Protein AF-A0A2V7FLB5-F1 (afdb_monomer_lite)

pLDDT: mean 84.11, std 17.85, range [34.16, 97.75]

Secondary structure (DSSP, 8-state):
-PPPPSEEEEEETTEEEEEEGGG----SSPP-SBEEE--SSSPPPEEE-TTT--EEEPPSS--SEEE-TTT--EEEB--SPPPPP------

Radius of gyration: 15.92 Å; chains: 1; bounding box: 33×38×48 Å

Sequence (91 aa):
MGRTPKEVQLAVRGRTVTVARTLVELRDTPPSEWAVVHPTGGRESYMVCPGCRHRAQLPDRHVDTTRCPRCNAAFAIAWGGVPAPLSLAAQ

Foldseek 3Di:
DDDDDQWDWDQDPNDTDIDGPLVDDDDPDQDQAWEWDDDPDPDAIWTAHSPPRDIGHDDPDDDQKDADPPPRDIHGHPPVDDPRPPPPPDD

Structure (mmCIF, N/CA/C/O backbone):
data_AF-A0A2V7FLB5-F1
#
_entry.id   AF-A0A2V7FLB5-F1
#
loop_
_atom_site.group_PDB
_atom_site.id
_atom_site.type_symbol
_atom_site.label_atom_id
_atom_site.label_alt_id
_atom_site.label_comp_id
_atom_site.label_asym_id
_atom_site.label_entity_id
_atom_site.label_seq_id
_atom_site.pdbx_PDB_ins_code
_atom_site.Cartn_x
_atom_site.Cartn_y
_atom_site.Cartn_z
_atom_site.occupancy
_atom_site.B_iso_or_equiv
_atom_site.auth_seq_id
_atom_site.auth_comp_id
_atom_site.auth_asym_id
_atom_site.auth_atom_id
_atom_site.pdbx_PDB_model_num
ATOM 1 N N . MET A 1 1 ? -4.976 20.947 27.574 1.00 42.22 1 MET A N 1
ATOM 2 C CA . MET A 1 1 ? -4.283 19.700 27.173 1.00 42.22 1 MET A CA 1
ATOM 3 C C . MET A 1 1 ? -5.270 18.826 26.402 1.00 42.22 1 MET A C 1
ATOM 5 O O . MET A 1 1 ? -6.180 18.282 27.013 1.00 42.22 1 MET A O 1
ATOM 9 N N . GLY A 1 2 ? -5.181 18.780 25.068 1.00 56.12 2 GLY A N 1
ATOM 10 C CA . GLY A 1 2 ? -6.120 18.023 24.225 1.00 56.12 2 GLY A CA 1
ATOM 11 C C . GLY A 1 2 ? -5.809 16.525 24.237 1.00 56.12 2 GLY A C 1
ATOM 12 O O . GLY A 1 2 ? -4.653 16.141 24.083 1.00 56.12 2 GLY A O 1
ATOM 13 N N . ARG A 1 3 ? -6.819 15.672 24.443 1.00 68.50 3 ARG A N 1
ATOM 14 C CA . ARG A 1 3 ? -6.658 14.211 24.354 1.00 68.50 3 ARG A CA 1
ATOM 15 C C . ARG A 1 3 ? -6.472 13.825 22.887 1.00 68.50 3 ARG A C 1
ATOM 17 O O . ARG A 1 3 ? -7.336 14.127 22.068 1.00 68.50 3 ARG A O 1
ATOM 24 N N . THR A 1 4 ? -5.380 13.143 22.557 1.00 73.31 4 THR A N 1
ATOM 25 C CA . THR A 1 4 ? -5.248 12.492 21.251 1.00 73.31 4 THR A CA 1
ATOM 26 C C . THR A 1 4 ? -6.287 11.365 21.139 1.00 73.31 4 THR A C 1
ATOM 28 O O . THR A 1 4 ? -6.463 10.601 22.096 1.00 73.31 4 THR A O 1
ATOM 31 N N . PRO A 1 5 ? -7.020 11.252 20.014 1.00 81.56 5 PRO A N 1
ATOM 32 C CA . PRO A 1 5 ? -7.981 10.170 19.816 1.00 81.56 5 PRO A CA 1
ATOM 33 C C . PRO A 1 5 ? -7.300 8.798 19.889 1.00 81.56 5 PRO A C 1
ATOM 35 O O . PRO A 1 5 ? -6.229 8.605 19.314 1.00 81.56 5 PRO A O 1
ATOM 38 N N . LYS A 1 6 ? -7.925 7.836 20.579 1.00 91.62 6 LYS A N 1
ATOM 39 C CA . LYS 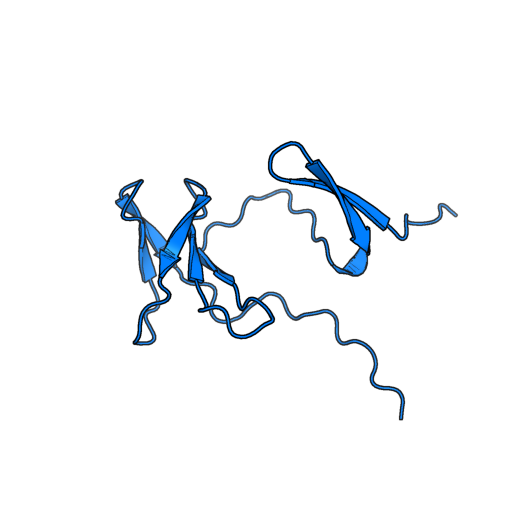A 1 6 ? -7.417 6.454 20.686 1.00 91.62 6 LYS A CA 1
ATOM 40 C C . LYS A 1 6 ? -7.742 5.600 19.457 1.00 91.62 6 LYS A C 1
ATOM 42 O O . LYS A 1 6 ? -7.066 4.603 19.214 1.00 91.62 6 LYS A O 1
ATOM 47 N N . GLU A 1 7 ? -8.736 6.009 18.675 1.00 93.56 7 GLU A N 1
ATOM 48 C CA . GLU A 1 7 ? -9.244 5.283 17.513 1.00 93.56 7 GLU A CA 1
ATOM 49 C C . GLU A 1 7 ? -9.344 6.193 16.287 1.00 93.56 7 GLU A C 1
ATOM 51 O O . GLU A 1 7 ? -9.442 7.417 16.405 1.00 93.56 7 GLU A O 1
ATOM 56 N N . VAL A 1 8 ? -9.316 5.576 15.106 1.00 93.56 8 VAL A N 1
ATOM 57 C CA . VAL A 1 8 ? -9.475 6.218 13.798 1.00 93.56 8 VAL A CA 1
ATOM 58 C C . VAL A 1 8 ? -10.458 5.403 12.968 1.00 93.56 8 VAL A C 1
ATOM 60 O O . VAL A 1 8 ? -10.396 4.175 12.949 1.00 93.56 8 VAL A O 1
ATOM 63 N N . GLN A 1 9 ? -11.348 6.088 12.252 1.00 94.50 9 GLN A N 1
ATOM 64 C CA . GLN A 1 9 ? -12.237 5.470 11.273 1.00 94.50 9 GLN A CA 1
ATOM 65 C C . GLN A 1 9 ? -11.627 5.564 9.872 1.00 94.50 9 GLN A C 1
ATOM 67 O O . GLN A 1 9 ? -11.263 6.643 9.410 1.00 94.50 9 GLN A O 1
AT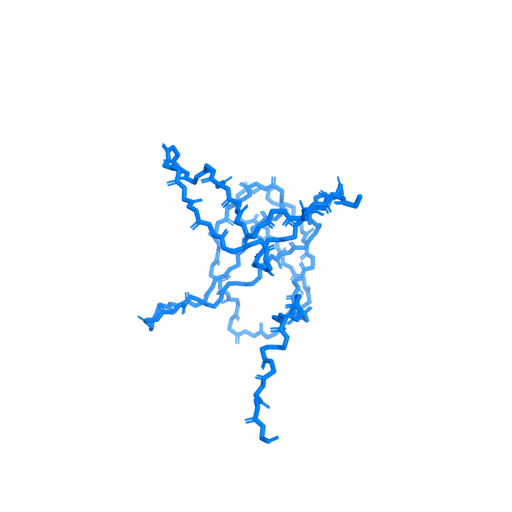OM 72 N N . LEU A 1 10 ? -11.529 4.426 9.191 1.00 92.94 10 LEU A N 1
ATOM 73 C CA . LEU A 1 10 ? -11.018 4.297 7.831 1.00 92.94 10 LEU A CA 1
ATOM 74 C C . LEU A 1 10 ? -12.143 3.856 6.897 1.00 92.94 10 LEU A C 1
ATOM 76 O O . LEU A 1 10 ? -12.822 2.865 7.158 1.00 92.94 10 LEU A O 1
ATOM 80 N N . ALA A 1 11 ? -12.307 4.543 5.769 1.00 92.44 11 ALA A N 1
ATOM 81 C CA . ALA A 1 11 ? -13.183 4.085 4.697 1.00 92.44 11 ALA A CA 1
ATOM 82 C C . ALA A 1 11 ? -12.425 3.098 3.793 1.00 92.44 11 ALA A C 1
ATOM 84 O O . ALA A 1 11 ? -11.574 3.487 2.993 1.00 92.44 11 ALA A O 1
ATOM 85 N N . VAL A 1 12 ? -12.732 1.806 3.899 1.00 90.06 12 VAL A N 1
ATOM 86 C CA . VAL A 1 12 ? -12.096 0.731 3.128 1.00 90.06 12 VAL A CA 1
ATOM 87 C C . VAL A 1 12 ? -13.132 0.081 2.222 1.00 90.06 12 VAL A C 1
ATOM 89 O O . VAL A 1 12 ? -14.041 -0.596 2.693 1.00 90.06 12 VAL A O 1
ATOM 92 N N . ARG A 1 13 ? -12.995 0.264 0.900 1.00 88.00 13 ARG A N 1
ATOM 93 C CA . ARG A 1 13 ? -13.926 -0.295 -0.106 1.00 88.00 13 ARG A CA 1
ATOM 94 C C . ARG A 1 13 ? -15.405 0.006 0.215 1.00 88.00 13 ARG A C 1
ATOM 96 O O . ARG A 1 13 ? -16.247 -0.881 0.148 1.00 88.00 13 ARG A O 1
ATOM 103 N N . GLY A 1 14 ? -15.699 1.246 0.611 1.00 90.38 14 GLY A N 1
ATOM 104 C CA . GLY A 1 14 ? -17.056 1.694 0.955 1.00 90.38 14 GLY A CA 1
ATOM 105 C C . GLY A 1 14 ? -17.557 1.262 2.339 1.00 90.38 14 GLY A C 1
ATOM 106 O O . GLY A 1 14 ? -18.692 1.563 2.685 1.00 90.38 14 GLY A O 1
ATOM 107 N N . ARG A 1 15 ? -16.733 0.580 3.144 1.00 94.31 15 ARG A N 1
ATOM 108 C CA . ARG A 1 15 ? -17.059 0.196 4.523 1.00 94.31 15 ARG A CA 1
ATOM 109 C C . ARG A 1 15 ? -16.250 1.026 5.509 1.00 94.31 15 ARG A C 1
ATOM 111 O O . ARG A 1 15 ? -15.044 1.176 5.329 1.00 94.31 15 ARG A O 1
ATOM 118 N N . THR A 1 16 ? -16.889 1.507 6.569 1.00 95.19 16 THR A N 1
ATOM 119 C CA . THR A 1 16 ? -16.190 2.150 7.688 1.00 95.19 16 THR A CA 1
ATOM 120 C C . THR A 1 16 ? -15.592 1.083 8.599 1.00 95.19 16 THR A C 1
ATOM 122 O O . THR A 1 16 ? -16.299 0.190 9.063 1.00 95.19 16 THR A O 1
ATOM 125 N N . VAL A 1 17 ? -14.287 1.168 8.842 1.00 95.19 17 VAL A N 1
ATOM 126 C CA . VAL A 1 17 ? -13.523 0.276 9.719 1.00 95.19 17 VAL A CA 1
ATOM 127 C C . VAL A 1 17 ? -12.876 1.117 10.811 1.00 95.19 17 VAL A C 1
ATOM 129 O O . VAL A 1 17 ? -12.127 2.041 10.505 1.00 95.19 17 VAL A O 1
ATOM 132 N N . THR A 1 18 ? -13.146 0.802 12.075 1.00 94.56 18 THR A N 1
ATOM 133 C CA . THR A 1 18 ? -12.486 1.452 13.215 1.00 94.56 18 THR A CA 1
ATOM 134 C C . THR A 1 18 ? -11.216 0.689 13.575 1.00 94.56 18 THR A C 1
ATOM 136 O O . THR A 1 18 ? -11.243 -0.534 13.703 1.00 94.56 18 THR A O 1
ATOM 139 N N . VAL A 1 19 ? -10.103 1.403 13.729 1.00 93.25 19 VAL A N 1
ATOM 140 C CA . VAL A 1 19 ? -8.802 0.845 14.124 1.00 93.25 19 VAL A CA 1
ATOM 141 C C . VAL A 1 19 ? -8.164 1.683 15.229 1.00 93.25 19 VAL A C 1
ATOM 143 O O . VAL A 1 19 ? -8.457 2.872 15.369 1.00 93.25 19 VAL A O 1
ATOM 146 N N . ALA A 1 20 ? -7.251 1.084 15.995 1.00 93.56 20 ALA A N 1
ATOM 147 C CA . ALA A 1 20 ? -6.458 1.820 16.973 1.00 93.56 20 ALA A CA 1
ATOM 148 C C . ALA A 1 20 ? -5.585 2.879 16.280 1.00 93.56 20 ALA A C 1
ATOM 150 O O . ALA A 1 20 ? -4.944 2.607 15.262 1.00 93.56 20 ALA A O 1
ATOM 151 N N . ARG A 1 21 ? -5.505 4.084 16.858 1.00 89.62 21 ARG A N 1
ATOM 152 C CA . ARG A 1 21 ? -4.706 5.199 16.316 1.00 89.62 21 ARG A CA 1
ATOM 153 C C . ARG A 1 21 ? -3.222 4.851 16.169 1.00 89.62 21 ARG A C 1
ATOM 155 O O . ARG A 1 21 ? -2.561 5.417 15.302 1.00 89.62 21 ARG A O 1
ATOM 162 N N . THR A 1 22 ? -2.713 3.932 16.987 1.00 90.25 22 THR A N 1
ATOM 163 C CA . THR A 1 22 ? -1.328 3.435 16.962 1.00 90.25 22 THR A CA 1
ATOM 164 C C . THR A 1 22 ? -0.999 2.589 15.731 1.00 90.25 22 THR A C 1
ATOM 166 O O . THR A 1 22 ? 0.173 2.424 15.419 1.00 90.25 22 THR A O 1
ATOM 169 N N . LEU A 1 23 ? -2.008 2.073 15.023 1.00 88.69 23 LEU A N 1
ATOM 170 C CA . LEU A 1 23 ? -1.840 1.265 13.809 1.00 88.69 23 LEU A CA 1
ATOM 171 C C . LEU A 1 23 ? -1.888 2.099 12.521 1.00 88.69 23 LEU A C 1
ATOM 173 O O . LEU A 1 23 ? -1.756 1.548 11.431 1.00 88.69 23 LEU A O 1
ATOM 177 N N . VAL A 1 24 ? -2.129 3.410 12.627 1.00 89.50 24 VAL A N 1
ATOM 178 C CA . VAL A 1 24 ? -2.292 4.306 11.479 1.00 89.50 24 VAL A CA 1
ATOM 179 C C . VAL A 1 24 ? -1.221 5.383 11.511 1.00 89.50 24 VAL A C 1
ATOM 181 O O . VAL A 1 24 ? -1.142 6.180 12.447 1.00 89.50 24 VAL A O 1
ATOM 184 N N . GLU A 1 25 ? -0.443 5.456 10.441 1.00 85.50 25 GLU A N 1
ATOM 185 C CA . GLU A 1 25 ? 0.426 6.588 10.148 1.00 85.50 25 GLU A CA 1
ATOM 186 C C . GLU A 1 25 ? -0.269 7.492 9.122 1.00 85.50 25 GLU A C 1
ATOM 188 O O . GLU A 1 25 ? -0.734 7.023 8.081 1.00 85.50 25 GLU A O 1
ATOM 193 N N . LEU A 1 26 ? -0.363 8.788 9.422 1.00 83.12 26 LEU A N 1
ATOM 194 C CA . LEU A 1 26 ? -0.777 9.801 8.454 1.00 83.12 26 LEU A CA 1
ATOM 195 C C . LEU A 1 26 ? 0.494 10.438 7.905 1.00 83.12 26 LEU A C 1
ATOM 197 O O . LEU A 1 26 ? 1.305 10.935 8.683 1.00 83.12 26 LEU A O 1
ATOM 201 N N . ARG A 1 27 ? 0.664 10.397 6.586 1.00 82.25 27 ARG A N 1
ATOM 202 C CA . ARG A 1 27 ? 1.835 10.935 5.891 1.00 82.25 27 ARG A CA 1
ATOM 203 C C . ARG A 1 27 ? 1.382 12.005 4.910 1.00 82.25 27 ARG A C 1
ATOM 205 O O . ARG A 1 27 ? 0.459 11.754 4.138 1.00 82.25 27 ARG A O 1
ATOM 212 N N . ASP A 1 28 ? 2.051 13.153 4.918 1.00 87.06 28 ASP A N 1
ATOM 213 C CA . ASP A 1 28 ? 1.815 14.221 3.938 1.00 87.06 28 ASP A CA 1
ATOM 214 C C . ASP A 1 28 ? 2.309 13.828 2.541 1.00 87.06 28 ASP A C 1
ATOM 216 O O . ASP A 1 28 ? 1.675 14.136 1.532 1.00 87.06 28 ASP A O 1
ATOM 220 N N . THR A 1 29 ? 3.415 13.082 2.480 1.00 84.38 29 THR A N 1
ATOM 221 C CA . THR A 1 29 ? 3.950 12.547 1.227 1.00 84.38 29 THR A CA 1
ATOM 222 C C . THR A 1 29 ? 3.461 11.113 1.024 1.00 84.38 29 THR A C 1
ATOM 224 O O . THR A 1 29 ? 3.689 10.266 1.898 1.00 84.38 29 THR A O 1
ATOM 227 N N . PRO A 1 30 ? 2.820 10.796 -0.116 1.00 81.12 30 PRO A N 1
ATOM 228 C CA . PRO A 1 30 ? 2.418 9.429 -0.412 1.00 81.12 30 PRO A CA 1
ATOM 229 C C . PRO A 1 30 ? 3.645 8.504 -0.504 1.00 81.12 30 PRO A C 1
ATOM 231 O O . PRO A 1 30 ? 4.717 8.953 -0.918 1.00 81.12 30 PRO A O 1
ATOM 234 N N . PRO A 1 31 ? 3.511 7.210 -0.156 1.00 83.00 31 PRO A N 1
ATOM 235 C CA . PRO A 1 31 ? 4.594 6.246 -0.322 1.00 83.00 31 PRO A CA 1
ATOM 236 C C . PRO A 1 31 ? 5.078 6.206 -1.776 1.00 83.00 31 PRO A C 1
ATOM 238 O O . PRO A 1 31 ? 4.260 6.170 -2.694 1.00 83.00 31 PRO A O 1
ATOM 241 N N . SER A 1 32 ? 6.394 6.181 -1.979 1.00 91.31 32 SER A N 1
ATOM 242 C CA . SER A 1 32 ? 7.047 6.080 -3.294 1.00 91.31 32 SER A CA 1
ATOM 243 C C . SER A 1 32 ? 7.628 4.688 -3.575 1.00 91.31 32 SER A C 1
ATOM 245 O O . SER A 1 32 ? 8.254 4.471 -4.609 1.00 91.31 32 SER A O 1
ATOM 247 N N . GLU A 1 33 ? 7.395 3.736 -2.674 1.00 95.12 33 GLU A N 1
ATOM 248 C CA . GLU A 1 33 ? 7.932 2.375 -2.706 1.00 95.12 33 GLU A CA 1
ATOM 249 C C . GLU A 1 33 ? 6.793 1.348 -2.699 1.00 95.12 33 GLU A C 1
ATOM 251 O O . GLU A 1 33 ? 5.672 1.634 -2.265 1.00 95.12 33 GLU A O 1
ATOM 256 N N . TRP A 1 34 ? 7.068 0.132 -3.169 1.00 96.25 34 TRP A N 1
ATOM 257 C CA . TRP A 1 34 ? 6.162 -0.997 -2.993 1.00 96.25 34 TRP A CA 1
ATOM 258 C C . TRP A 1 34 ? 6.003 -1.312 -1.510 1.00 96.25 34 TRP A C 1
ATOM 260 O O . TRP A 1 34 ? 6.975 -1.641 -0.832 1.00 96.25 34 TRP A O 1
ATOM 270 N N . ALA A 1 35 ? 4.764 -1.282 -1.02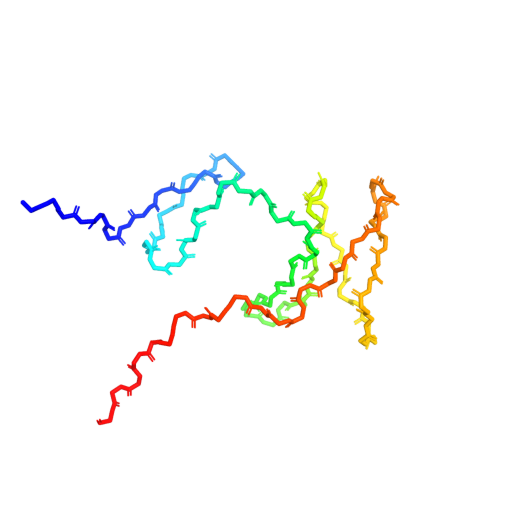2 1.00 93.56 35 ALA A N 1
ATOM 271 C CA . ALA A 1 35 ? 4.456 -1.731 0.329 1.00 93.56 35 ALA A CA 1
ATOM 272 C C . ALA A 1 35 ? 4.308 -3.257 0.352 1.00 93.56 35 ALA A C 1
ATOM 274 O O . ALA A 1 35 ? 3.478 -3.797 -0.384 1.00 93.56 35 ALA A O 1
ATOM 275 N N . VAL A 1 36 ? 5.072 -3.941 1.204 1.00 93.12 36 VAL A N 1
ATOM 276 C CA . VAL A 1 36 ? 4.975 -5.392 1.421 1.00 93.12 36 VAL A CA 1
ATOM 277 C C . VAL A 1 36 ? 3.930 -5.681 2.498 1.00 93.12 36 VAL A C 1
ATOM 279 O O . VAL A 1 36 ? 3.956 -5.099 3.580 1.00 93.12 36 VAL A O 1
ATOM 282 N N . VAL A 1 37 ? 2.999 -6.590 2.213 1.00 91.69 37 VAL A N 1
ATOM 283 C CA . VAL A 1 37 ? 1.925 -6.989 3.127 1.00 91.69 37 VAL A CA 1
ATOM 284 C C . VAL A 1 37 ? 2.065 -8.466 3.469 1.00 91.69 37 VAL A C 1
ATOM 286 O O . VAL A 1 37 ? 2.033 -9.313 2.579 1.00 91.69 37 VAL A O 1
ATOM 289 N N . HIS A 1 38 ? 2.135 -8.750 4.769 1.00 90.50 38 HIS A N 1
ATOM 290 C CA . HIS A 1 38 ? 2.135 -10.093 5.350 1.00 90.50 38 HIS A CA 1
ATOM 291 C C . HIS A 1 38 ? 0.781 -10.339 6.037 1.00 90.50 38 HIS A C 1
ATOM 293 O O . HIS A 1 38 ? 0.599 -9.956 7.195 1.00 90.50 38 HIS A O 1
ATOM 299 N N . PRO A 1 39 ? -0.22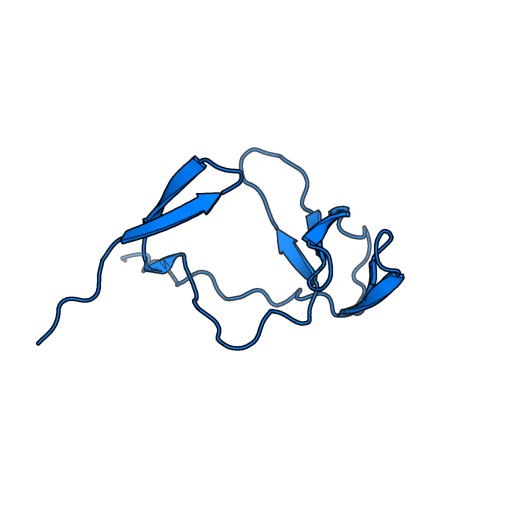7 -10.868 5.324 1.00 87.44 39 PRO A N 1
ATOM 300 C CA . PRO A 1 39 ? -1.551 -11.085 5.897 1.00 87.44 39 PRO A CA 1
ATOM 301 C C . PRO A 1 39 ? -1.541 -12.203 6.951 1.00 87.44 39 PRO A C 1
ATOM 303 O O . PRO A 1 39 ? -0.785 -13.166 6.867 1.00 87.44 39 PRO A O 1
ATOM 306 N N . THR A 1 40 ? -2.439 -12.105 7.929 1.00 85.31 40 THR A N 1
ATOM 307 C CA . THR A 1 40 ? -2.666 -13.174 8.909 1.00 85.31 40 THR A CA 1
ATOM 308 C C . THR A 1 40 ? -3.477 -14.329 8.303 1.00 85.31 40 THR A C 1
ATOM 310 O O . THR A 1 40 ? -4.157 -14.170 7.285 1.00 85.31 40 THR A O 1
ATOM 313 N N . GLY A 1 41 ? -3.421 -15.508 8.937 1.00 86.12 41 GLY A N 1
ATOM 314 C CA . GLY A 1 41 ? -4.267 -16.653 8.575 1.00 86.12 41 GLY A CA 1
ATOM 315 C C . GLY A 1 41 ? -3.803 -17.447 7.349 1.00 86.12 41 GLY A C 1
ATOM 316 O O . GLY A 1 41 ? -4.640 -17.933 6.597 1.00 86.12 41 GLY A O 1
ATOM 317 N N . GLY A 1 42 ? -2.487 -17.554 7.126 1.00 80.94 42 GLY A N 1
ATOM 318 C CA . GLY A 1 42 ? -1.904 -18.431 6.097 1.00 80.94 42 GLY A CA 1
ATOM 319 C C . GLY A 1 42 ? -2.086 -17.954 4.654 1.00 80.94 42 GLY A C 1
ATOM 320 O O . GLY A 1 42 ? -1.892 -18.726 3.722 1.00 80.94 42 GLY A O 1
ATOM 321 N N . ARG A 1 43 ? -2.483 -16.696 4.452 1.00 88.25 43 ARG A N 1
ATOM 322 C CA . ARG A 1 43 ? -2.609 -16.104 3.115 1.00 88.25 43 ARG A CA 1
ATOM 323 C C . ARG A 1 43 ? -1.224 -15.688 2.614 1.00 88.25 43 ARG A C 1
ATOM 325 O O . ARG A 1 43 ? -0.380 -15.281 3.406 1.00 88.25 43 ARG A O 1
ATOM 332 N N . GLU A 1 44 ? -1.008 -15.758 1.306 1.00 90.94 44 GLU A N 1
ATOM 333 C CA . GLU A 1 44 ? 0.281 -15.397 0.712 1.00 90.94 44 GLU A CA 1
ATOM 334 C C . GLU A 1 44 ? 0.575 -13.897 0.839 1.00 90.94 44 GLU A C 1
ATOM 336 O O . GLU A 1 44 ? -0.314 -13.046 0.692 1.00 90.94 44 GLU A O 1
ATOM 341 N N . SER A 1 45 ? 1.845 -13.580 1.097 1.00 91.94 45 SER A N 1
ATOM 342 C CA . SER A 1 45 ? 2.347 -12.209 1.100 1.00 91.94 45 SER A CA 1
ATOM 343 C C . SER A 1 45 ? 2.279 -11.600 -0.295 1.00 91.94 45 SER A C 1
ATOM 345 O O . SER A 1 45 ? 2.477 -12.265 -1.310 1.00 91.94 45 SER A O 1
ATOM 347 N N . TYR A 1 46 ? 2.024 -10.300 -0.351 1.00 94.75 46 TYR A N 1
ATOM 348 C CA . TYR A 1 46 ? 1.915 -9.572 -1.610 1.00 94.75 46 TYR A CA 1
ATOM 349 C C . TYR A 1 46 ? 2.448 -8.154 -1.461 1.00 94.75 46 TYR A C 1
ATOM 351 O O . TYR A 1 46 ? 2.632 -7.653 -0.353 1.00 94.75 46 TYR A O 1
ATOM 359 N N . MET A 1 47 ? 2.650 -7.482 -2.587 1.00 95.69 47 MET A N 1
ATOM 360 C CA . MET A 1 47 ? 3.080 -6.091 -2.633 1.00 95.69 47 MET A CA 1
ATOM 361 C C . MET A 1 47 ? 2.002 -5.177 -3.224 1.00 95.69 47 MET A C 1
ATOM 363 O O . MET A 1 47 ? 1.194 -5.596 -4.058 1.00 95.69 47 MET A O 1
ATOM 367 N N . VAL A 1 48 ? 1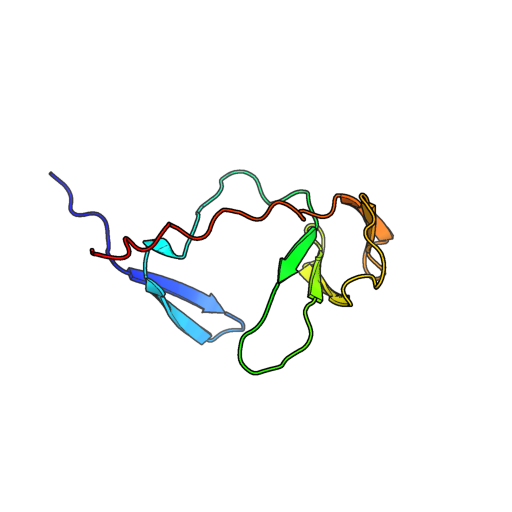.965 -3.917 -2.786 1.00 95.62 48 VAL A N 1
ATOM 368 C CA . VAL A 1 48 ? 1.011 -2.894 -3.246 1.00 95.62 48 VAL A CA 1
ATOM 369 C C . VAL A 1 48 ? 1.750 -1.769 -3.960 1.00 95.62 48 VAL A C 1
ATOM 371 O O . VAL A 1 48 ? 2.644 -1.150 -3.389 1.00 95.62 48 VAL A O 1
ATOM 374 N N . CYS A 1 49 ? 1.353 -1.493 -5.204 1.00 96.25 49 CYS A N 1
ATOM 375 C CA . CYS A 1 49 ? 1.972 -0.458 -6.028 1.00 96.25 49 CYS A CA 1
ATOM 376 C C . CYS A 1 49 ? 1.671 0.941 -5.466 1.00 96.25 49 CYS A C 1
ATOM 378 O O . CYS A 1 49 ? 0.485 1.264 -5.314 1.00 96.25 49 CYS A O 1
ATOM 380 N N . PRO A 1 50 ? 2.683 1.804 -5.261 1.00 95.62 50 PRO A N 1
ATOM 381 C CA . PRO A 1 50 ? 2.460 3.167 -4.778 1.00 95.62 50 PRO A CA 1
ATOM 382 C C . PRO A 1 50 ? 1.689 4.031 -5.788 1.00 95.62 50 PRO A C 1
ATOM 384 O O . PRO A 1 50 ? 0.834 4.823 -5.402 1.00 95.62 50 PRO A O 1
ATOM 387 N N . GLY A 1 51 ? 1.921 3.838 -7.093 1.00 94.38 51 GLY A N 1
ATOM 388 C CA . GLY A 1 51 ? 1.298 4.654 -8.140 1.00 94.38 51 GLY A CA 1
ATOM 389 C C . GLY A 1 51 ? -0.174 4.326 -8.412 1.00 94.38 51 GLY A C 1
ATOM 390 O O . GLY A 1 51 ? -1.009 5.221 -8.480 1.00 94.38 51 GLY A O 1
ATOM 391 N N . CYS A 1 52 ? -0.517 3.043 -8.580 1.00 95.56 52 CYS A N 1
ATOM 392 C CA . CYS A 1 52 ? -1.868 2.636 -9.008 1.00 95.56 52 CYS A CA 1
ATOM 393 C C . CYS A 1 52 ? -2.608 1.713 -8.029 1.00 95.56 52 CYS A C 1
ATOM 395 O O . CYS A 1 52 ? -3.709 1.251 -8.337 1.00 95.56 52 CYS A O 1
ATOM 397 N N . ARG A 1 53 ? -2.020 1.417 -6.859 1.00 94.12 53 ARG A N 1
ATOM 398 C CA . ARG A 1 53 ? -2.597 0.556 -5.805 1.00 94.12 53 ARG A CA 1
ATOM 399 C C . ARG A 1 53 ? -2.889 -0.885 -6.244 1.00 94.12 53 ARG A C 1
ATOM 401 O O . ARG A 1 53 ? -3.609 -1.613 -5.559 1.00 94.12 53 ARG A O 1
ATOM 408 N N . HIS A 1 54 ? -2.343 -1.314 -7.383 1.00 96.50 54 HIS A N 1
ATOM 409 C CA . HIS A 1 54 ? -2.424 -2.700 -7.831 1.00 96.50 54 HIS A CA 1
ATOM 410 C C . HIS A 1 54 ? -1.678 -3.619 -6.858 1.00 96.50 54 HIS A C 1
ATOM 412 O O . HIS A 1 54 ? -0.596 -3.271 -6.385 1.00 96.50 54 HIS A O 1
ATOM 418 N N . ARG A 1 55 ? -2.274 -4.778 -6.568 1.00 96.19 55 ARG A N 1
ATOM 419 C CA . ARG A 1 55 ? -1.655 -5.829 -5.761 1.00 96.19 55 ARG A CA 1
ATOM 420 C C . ARG A 1 55 ? -0.959 -6.802 -6.695 1.00 96.19 55 ARG A C 1
ATOM 422 O O . ARG A 1 55 ? -1.601 -7.277 -7.624 1.00 96.19 55 ARG A O 1
ATOM 429 N N . ALA A 1 56 ? 0.301 -7.093 -6.429 1.00 96.12 56 ALA A N 1
ATOM 430 C CA . ALA A 1 56 ? 1.082 -8.070 -7.171 1.00 96.12 56 ALA A CA 1
ATOM 431 C C . ALA A 1 56 ? 1.706 -9.073 -6.199 1.00 96.12 56 ALA A C 1
ATOM 433 O O . ALA A 1 56 ? 1.876 -8.770 -5.017 1.00 96.12 56 ALA A O 1
ATOM 434 N N . GLN A 1 57 ? 2.022 -10.264 -6.697 1.00 94.62 57 GLN A N 1
ATOM 435 C CA . GLN A 1 57 ? 2.686 -11.296 -5.911 1.00 94.62 57 GLN A CA 1
ATOM 436 C C . GLN A 1 57 ? 4.068 -10.816 -5.458 1.00 94.62 57 GLN A C 1
ATOM 438 O O . GLN A 1 57 ? 4.736 -10.062 -6.172 1.00 94.62 57 GLN A O 1
ATOM 443 N N . LEU A 1 58 ? 4.471 -11.223 -4.254 1.00 92.38 58 LEU A N 1
ATOM 444 C CA . LEU A 1 58 ? 5.815 -10.950 -3.769 1.00 92.38 58 LEU A CA 1
ATOM 445 C C . LEU A 1 58 ? 6.823 -11.788 -4.584 1.00 92.38 58 LEU A C 1
ATOM 447 O O . LEU A 1 58 ? 6.572 -12.976 -4.779 1.00 92.38 58 LEU A O 1
ATOM 451 N N . PRO A 1 59 ? 7.930 -11.208 -5.079 1.00 90.88 59 PRO A N 1
ATOM 452 C CA . PRO A 1 59 ? 8.935 -11.966 -5.821 1.00 90.88 59 PRO A CA 1
ATOM 453 C C . PRO A 1 59 ? 9.551 -13.091 -4.975 1.00 90.88 59 PRO A C 1
ATOM 455 O O . PRO A 1 59 ? 9.857 -12.874 -3.804 1.00 90.88 59 PRO A O 1
ATOM 458 N N . ASP A 1 60 ? 9.814 -14.255 -5.579 1.00 87.88 60 ASP A N 1
ATOM 459 C CA . ASP A 1 60 ? 10.460 -15.395 -4.898 1.00 87.88 60 ASP A CA 1
ATOM 460 C C . ASP A 1 60 ? 11.904 -15.107 -4.459 1.00 87.88 60 ASP A C 1
ATOM 462 O O . ASP A 1 60 ? 12.448 -15.764 -3.574 1.00 87.88 60 ASP A O 1
ATOM 466 N N . ARG A 1 61 ? 12.555 -14.137 -5.108 1.00 87.31 61 ARG A N 1
ATOM 467 C CA . ARG A 1 61 ? 13.921 -13.704 -4.805 1.00 87.31 61 ARG A CA 1
ATOM 468 C C . ARG A 1 61 ? 13.913 -12.269 -4.313 1.00 87.31 61 ARG A C 1
ATOM 470 O O . ARG A 1 61 ? 13.140 -11.446 -4.798 1.00 87.31 61 ARG A O 1
ATOM 477 N N . HIS A 1 62 ? 14.829 -11.961 -3.402 1.00 88.38 62 HIS A N 1
ATOM 478 C CA . HIS A 1 62 ? 15.050 -10.590 -2.963 1.00 88.38 62 HIS A CA 1
ATOM 479 C C . HIS A 1 62 ? 15.529 -9.737 -4.146 1.00 88.38 62 HIS A C 1
ATOM 481 O O . HIS A 1 62 ? 16.535 -10.057 -4.778 1.00 88.38 62 HIS A O 1
ATOM 487 N N . VAL A 1 63 ? 14.789 -8.673 -4.453 1.00 92.56 63 VAL A N 1
ATOM 488 C CA . VAL A 1 63 ? 15.110 -7.703 -5.507 1.00 92.56 63 VAL A CA 1
ATOM 489 C C . VAL A 1 63 ? 14.852 -6.300 -4.981 1.00 92.56 63 VAL A C 1
ATOM 491 O O . VAL A 1 63 ? 13.851 -6.072 -4.307 1.00 92.56 63 VAL A O 1
ATOM 494 N N . ASP A 1 64 ? 15.725 -5.347 -5.293 1.00 92.06 64 ASP A N 1
ATOM 495 C CA . ASP A 1 64 ? 15.608 -3.989 -4.747 1.00 92.06 64 ASP A CA 1
ATOM 496 C C . ASP A 1 64 ? 14.482 -3.186 -5.405 1.00 92.06 64 ASP A C 1
ATOM 498 O O . ASP A 1 64 ? 13.852 -2.341 -4.773 1.00 92.06 64 ASP A O 1
ATOM 502 N N . THR A 1 65 ? 14.211 -3.444 -6.687 1.00 94.19 65 THR A N 1
ATOM 503 C CA . THR A 1 65 ? 13.243 -2.701 -7.503 1.00 94.19 65 THR A CA 1
ATOM 504 C C . THR A 1 65 ? 12.451 -3.624 -8.421 1.00 94.19 65 THR A C 1
ATOM 506 O O . THR A 1 65 ? 12.939 -4.656 -8.878 1.00 94.19 65 THR A O 1
ATOM 509 N N . THR A 1 66 ? 11.211 -3.240 -8.726 1.00 95.69 66 THR A N 1
ATOM 510 C CA . THR A 1 66 ? 10.374 -3.957 -9.698 1.00 95.69 66 THR A CA 1
ATOM 511 C C . THR A 1 66 ? 9.332 -3.047 -10.353 1.00 95.69 66 THR A C 1
ATOM 513 O O . THR A 1 66 ? 8.926 -2.018 -9.794 1.00 95.69 66 THR A O 1
ATOM 516 N N . ARG A 1 67 ? 8.896 -3.416 -11.564 1.00 96.25 67 ARG A N 1
ATOM 517 C CA . ARG A 1 67 ? 7.881 -2.690 -12.341 1.00 96.25 67 ARG A CA 1
ATOM 518 C C . ARG A 1 67 ? 6.477 -3.152 -11.996 1.00 96.25 67 ARG A C 1
ATOM 520 O O . ARG A 1 67 ? 6.211 -4.335 -11.814 1.00 96.25 67 ARG A O 1
ATOM 527 N N . CYS A 1 68 ? 5.545 -2.206 -11.967 1.00 97.44 68 CYS A N 1
ATOM 528 C CA . CYS A 1 68 ? 4.135 -2.535 -11.821 1.00 97.44 68 CYS A CA 1
ATOM 529 C C . CYS A 1 68 ? 3.575 -3.086 -13.137 1.00 97.44 68 CYS A C 1
ATOM 531 O O . CYS A 1 68 ? 3.617 -2.366 -14.132 1.00 97.44 68 CYS A O 1
ATOM 533 N N . PRO A 1 69 ? 2.942 -4.272 -13.162 1.00 96.81 69 PRO A N 1
ATOM 534 C CA . PRO A 1 69 ? 2.347 -4.807 -14.389 1.00 96.81 69 PRO A CA 1
ATOM 535 C C . PRO A 1 69 ? 1.135 -3.994 -14.874 1.00 96.81 69 PRO A C 1
ATOM 537 O O . PRO A 1 69 ? 0.698 -4.157 -16.007 1.00 96.81 69 PRO A O 1
ATOM 540 N N . ARG A 1 70 ? 0.578 -3.110 -14.029 1.00 97.75 70 ARG A N 1
ATOM 541 C CA . ARG A 1 70 ? -0.590 -2.285 -14.366 1.00 97.75 70 ARG A CA 1
ATOM 542 C C . ARG A 1 70 ? -0.229 -0.890 -14.875 1.00 97.75 70 ARG A C 1
ATOM 544 O O . ARG A 1 70 ? -0.797 -0.456 -15.866 1.00 97.75 70 ARG A O 1
ATOM 551 N N . CYS A 1 71 ? 0.656 -0.164 -14.189 1.00 97.50 71 CYS A N 1
ATOM 552 C CA . CYS A 1 71 ? 1.040 1.199 -14.590 1.00 97.50 71 CYS A CA 1
ATOM 553 C C . CYS A 1 71 ? 2.444 1.299 -15.202 1.00 97.50 71 CYS A C 1
ATOM 555 O O . CYS A 1 71 ? 2.861 2.390 -15.574 1.00 97.50 71 CYS A O 1
ATOM 557 N N . ASN A 1 72 ? 3.180 0.187 -15.285 1.00 97.25 72 ASN A N 1
ATOM 558 C CA . ASN A 1 72 ? 4.522 0.055 -15.863 1.00 97.25 72 ASN A CA 1
ATOM 559 C C . ASN A 1 72 ? 5.649 0.895 -15.215 1.00 97.25 72 ASN A C 1
ATOM 561 O O . ASN A 1 72 ? 6.816 0.774 -15.597 1.00 97.25 72 ASN A O 1
ATOM 565 N N . ALA A 1 73 ? 5.345 1.712 -14.205 1.00 96.62 73 ALA A N 1
ATOM 566 C CA . ALA A 1 73 ? 6.348 2.438 -13.433 1.00 96.62 73 ALA A CA 1
ATOM 567 C C . ALA A 1 73 ? 7.170 1.486 -12.543 1.00 96.62 73 ALA A C 1
ATOM 569 O O . ALA A 1 73 ? 6.646 0.492 -12.027 1.00 96.62 73 ALA A O 1
ATOM 570 N N . ALA A 1 74 ? 8.460 1.791 -12.391 1.00 96.38 74 ALA A N 1
ATOM 571 C CA . ALA A 1 74 ? 9.395 1.061 -11.540 1.00 96.38 74 ALA A CA 1
ATOM 572 C C . ALA A 1 74 ? 9.505 1.744 -10.174 1.00 96.38 74 ALA A C 1
ATOM 574 O O . ALA A 1 74 ? 9.611 2.967 -10.110 1.00 96.38 74 ALA A O 1
ATOM 575 N N . PHE A 1 75 ? 9.503 0.955 -9.102 1.00 96.12 75 PHE A N 1
ATOM 576 C CA . PHE A 1 75 ? 9.652 1.446 -7.731 1.00 96.12 75 PHE A CA 1
ATOM 577 C C . PHE A 1 75 ? 10.546 0.500 -6.929 1.00 96.12 75 PHE A C 1
ATOM 579 O O . PHE A 1 75 ? 10.617 -0.693 -7.244 1.00 96.12 75 PHE A O 1
ATOM 586 N N . ALA A 1 76 ? 11.196 1.027 -5.891 1.00 95.44 76 ALA A N 1
ATOM 587 C CA . ALA A 1 76 ? 11.898 0.213 -4.903 1.00 95.44 76 ALA A CA 1
ATOM 588 C C . ALA A 1 76 ? 10.906 -0.580 -4.040 1.00 95.44 76 ALA A C 1
ATOM 590 O O . ALA A 1 76 ? 9.739 -0.192 -3.928 1.00 95.44 76 ALA A O 1
ATOM 591 N N . ILE A 1 77 ? 11.347 -1.701 -3.470 1.00 93.88 77 ILE A N 1
ATOM 592 C CA . ILE A 1 77 ? 10.546 -2.511 -2.549 1.00 93.88 77 ILE A CA 1
ATOM 593 C C . ILE A 1 77 ? 10.939 -2.190 -1.111 1.00 93.88 77 ILE A C 1
ATOM 595 O O . ILE A 1 77 ? 12.099 -2.328 -0.733 1.00 93.88 77 ILE A O 1
ATOM 599 N N . ALA A 1 78 ? 9.956 -1.805 -0.295 1.00 90.81 78 ALA A N 1
ATOM 600 C CA . ALA A 1 78 ? 10.164 -1.471 1.109 1.00 90.81 78 ALA A CA 1
ATOM 601 C C . ALA A 1 78 ? 10.312 -2.743 1.968 1.00 90.81 78 ALA A C 1
ATOM 603 O O . ALA A 1 78 ? 9.427 -3.091 2.752 1.00 90.81 78 ALA A O 1
ATOM 604 N N . TRP A 1 79 ? 11.423 -3.466 1.801 1.00 84.12 79 TRP A N 1
ATOM 605 C CA . TRP A 1 79 ? 11.748 -4.659 2.594 1.00 84.12 79 TRP A CA 1
ATOM 606 C C . TRP A 1 79 ? 11.949 -4.337 4.082 1.00 84.12 79 TRP A C 1
ATOM 608 O O . TRP A 1 79 ? 11.568 -5.125 4.946 1.00 84.12 79 TRP A O 1
ATOM 618 N N . GLY A 1 80 ? 12.513 -3.164 4.383 1.00 68.19 80 GLY A N 1
ATOM 619 C CA . GLY A 1 80 ? 12.675 -2.634 5.737 1.00 68.19 80 GLY A CA 1
ATOM 620 C C . GLY A 1 80 ? 11.408 -1.920 6.193 1.00 68.19 80 GLY A C 1
ATOM 621 O O . GLY A 1 80 ? 11.364 -0.694 6.183 1.00 68.19 80 GLY A O 1
ATOM 622 N N . GLY A 1 81 ? 10.362 -2.690 6.507 1.00 54.75 81 GLY A N 1
ATOM 623 C CA . GLY A 1 81 ? 9.041 -2.159 6.847 1.00 54.75 81 GLY A CA 1
ATOM 624 C C . GLY A 1 81 ? 9.061 -1.060 7.917 1.00 54.75 81 GLY A C 1
ATOM 625 O O . GLY A 1 81 ? 9.979 -0.981 8.733 1.00 54.75 81 GLY A O 1
ATOM 626 N N . VAL A 1 82 ? 7.998 -0.242 7.954 1.00 48.25 82 VAL A N 1
ATOM 627 C CA . VAL A 1 82 ? 7.672 0.544 9.155 1.00 48.25 82 VAL A CA 1
ATOM 628 C C . VAL A 1 82 ? 7.716 -0.423 10.340 1.00 48.25 82 VAL A C 1
ATOM 630 O O . VAL A 1 82 ? 7.010 -1.439 10.294 1.00 48.25 82 VAL A O 1
ATOM 633 N N . PRO A 1 83 ? 8.544 -0.178 11.371 1.00 38.91 83 PRO A N 1
ATOM 634 C CA . PRO A 1 83 ? 8.519 -1.022 12.549 1.00 38.91 83 PRO A CA 1
ATOM 635 C C . PRO A 1 83 ? 7.089 -1.009 13.087 1.00 38.91 83 PRO A C 1
ATOM 637 O O . PRO A 1 83 ? 6.516 0.059 13.318 1.00 38.91 83 PRO A O 1
ATOM 640 N N . ALA A 1 84 ? 6.493 -2.191 13.275 1.00 39.41 84 ALA A N 1
ATOM 641 C CA . ALA A 1 84 ? 5.317 -2.290 14.126 1.00 39.41 84 ALA A CA 1
ATOM 642 C C . ALA A 1 84 ? 5.684 -1.611 15.457 1.00 39.41 84 ALA A C 1
ATOM 644 O O . ALA A 1 84 ? 6.794 -1.858 15.948 1.00 39.41 84 ALA A O 1
ATOM 645 N N . PRO A 1 85 ? 4.835 -0.733 16.029 1.00 39.47 85 PRO A N 1
ATOM 646 C CA . PRO A 1 85 ? 5.131 -0.180 17.339 1.00 39.47 85 PRO A CA 1
ATOM 647 C C . PRO A 1 85 ? 5.378 -1.367 18.262 1.00 39.47 85 PRO A C 1
ATOM 649 O O . PRO A 1 85 ? 4.528 -2.254 18.352 1.00 39.47 85 PRO A O 1
ATOM 652 N N . LEU A 1 86 ? 6.569 -1.413 18.863 1.00 44.31 86 LEU A N 1
ATOM 653 C CA . LEU A 1 86 ? 6.943 -2.427 19.836 1.00 44.31 86 LEU A CA 1
ATOM 654 C C . LEU A 1 86 ? 5.863 -2.400 20.917 1.00 44.31 86 LEU A C 1
ATOM 656 O O . LEU A 1 86 ? 5.842 -1.510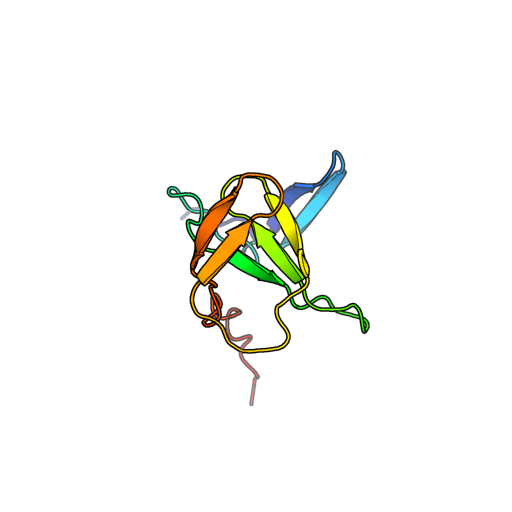 21.767 1.00 44.31 86 LEU A O 1
ATOM 660 N N . SER A 1 87 ? 4.909 -3.328 20.856 1.00 44.91 87 SER A N 1
ATOM 661 C CA . SER A 1 87 ? 4.063 -3.609 21.998 1.00 44.91 87 SER A CA 1
ATOM 662 C C . SER A 1 87 ? 5.023 -4.082 23.072 1.00 44.91 87 SER A C 1
ATOM 664 O O . SER A 1 87 ? 5.630 -5.142 22.923 1.00 44.91 87 SER A O 1
ATOM 666 N N . LEU A 1 88 ? 5.209 -3.235 24.083 1.00 41.41 88 LEU A N 1
ATOM 667 C CA . LEU A 1 88 ? 5.903 -3.520 25.325 1.00 41.41 88 LEU A CA 1
ATOM 668 C C . LEU A 1 88 ? 5.499 -4.925 25.790 1.00 41.41 88 LEU A C 1
ATOM 670 O O . LEU A 1 88 ? 4.414 -5.116 26.339 1.00 41.41 88 LEU A O 1
ATOM 674 N N . ALA A 1 89 ? 6.353 -5.912 25.522 1.00 34.16 89 ALA A N 1
ATOM 675 C CA . ALA A 1 89 ? 6.317 -7.167 26.237 1.00 34.16 89 ALA A CA 1
ATOM 676 C C . ALA A 1 89 ? 6.753 -6.815 27.657 1.00 34.16 89 ALA A C 1
ATOM 678 O O . ALA A 1 89 ? 7.933 -6.585 27.918 1.00 34.16 89 ALA A O 1
ATOM 679 N N . ALA A 1 90 ? 5.761 -6.658 28.529 1.00 35.75 90 ALA A N 1
ATOM 680 C CA . ALA A 1 90 ? 5.966 -6.644 29.959 1.00 35.75 90 ALA A CA 1
ATOM 681 C C . ALA A 1 90 ? 6.756 -7.903 30.345 1.00 35.75 90 ALA A C 1
ATOM 683 O O . ALA A 1 90 ? 6.328 -9.021 30.052 1.00 35.75 90 ALA A O 1
ATOM 684 N N . GLN A 1 91 ? 7.905 -7.684 30.971 1.00 39.81 91 GLN A N 1
ATOM 685 C CA . GLN A 1 91 ? 8.539 -8.595 31.913 1.00 39.81 91 GLN A CA 1
ATOM 686 C C . GLN A 1 91 ? 8.772 -7.783 33.180 1.00 39.81 91 GLN A C 1
ATOM 688 O O . GLN A 1 91 ? 9.260 -6.638 33.036 1.00 39.81 91 GLN A O 1
#